Protein AF-A0A3B8JZM7-F1 (afdb_monomer)

Mean predicted aligned error: 2.98 Å

Nearest PDB structures (foldseek):
  2olw-assembly2_B  TM=9.502E-01  e=7.217E-09  Escherichia coli
  5opt-assembly1_l  TM=2.352E-01  e=1.227E+00  Trypanosoma cruzi strain CL Brener
  2ebe-assembly1_B  TM=2.467E-01  e=8.212E+00  Thermus thermophilus

Foldseek 3Di:
DKDKDKDWADADPVLQVCQQPFDDFPNDTFHGKDKDWDPDDDDDDADVVHDDDDPPIDMTIMIIGGPDDDDCVVVRSNVRSD

Sequence (82 aa):
RTYWVQVERIPDEAALNQLRKGVVIQNYYTRPAVVQLLPTEPLLPPRQPPIRFRKTVPTSWLEITLTEGRNRQVRKMTAAVG

Secondary structure (DSSP, 8-state):
-EEEEEEES---HHHHHHHHH--EETTEEPPP-EEEE-SS----PPPSSPPP--TTS-EEEEEEE-S---TTHHHHHHHHH-

Solvent-accessible surface area (backbone atoms only — not comparable to full-atom values): 5164 Å² total; per-residue (Å²): 91,78,43,82,42,82,40,75,43,76,81,50,72,68,40,45,48,39,54,25,65,28,47,74,43,95,97,38,72,45,69,61,28,53,60,44,77,48,94,58,82,74,97,67,83,86,63,84,77,68,74,95,79,54,99,89,56,59,69,35,36,31,41,40,37,38,94,71,88,59,91,63,40,73,65,46,52,50,61,66,62,96

Structure (mmCIF, N/CA/C/O backbone):
data_AF-A0A3B8JZM7-F1
#
_entry.id   AF-A0A3B8JZM7-F1
#
loop_
_atom_site.group_PDB
_atom_site.id
_atom_site.type_symbol
_atom_site.label_atom_id
_atom_site.label_alt_id
_atom_site.label_comp_id
_atom_site.label_asym_id
_atom_site.label_entity_id
_atom_site.label_seq_id
_atom_site.pdbx_PDB_ins_code
_atom_site.Cartn_x
_atom_site.Cartn_y
_atom_site.Cartn_z
_atom_site.occupancy
_atom_site.B_iso_or_equiv
_atom_site.auth_seq_id
_atom_site.auth_comp_id
_atom_site.auth_asym_id
_atom_site.auth_atom_id
_atom_site.pdbx_PDB_model_num
ATOM 1 N N . ARG A 1 1 ? -0.076 13.462 4.862 1.00 95.06 1 ARG A N 1
ATOM 2 C CA . ARG A 1 1 ? 1.261 13.210 4.268 1.00 95.06 1 ARG A CA 1
ATOM 3 C C . ARG A 1 1 ? 1.088 12.202 3.152 1.00 95.06 1 ARG A C 1
ATOM 5 O O . ARG A 1 1 ? 0.414 11.207 3.393 1.00 95.06 1 ARG A O 1
ATOM 12 N N . THR A 1 2 ? 1.674 12.461 1.989 1.00 96.75 2 THR A N 1
ATOM 13 C CA . THR A 1 2 ? 1.548 11.605 0.803 1.00 96.75 2 THR A CA 1
ATOM 14 C C . THR A 1 2 ? 2.864 10.890 0.549 1.00 96.75 2 THR A C 1
ATOM 16 O O . THR A 1 2 ? 3.934 11.482 0.685 1.00 96.75 2 THR A O 1
ATOM 19 N N . TYR A 1 3 ? 2.774 9.602 0.250 1.00 96.50 3 TYR A N 1
ATOM 20 C CA . TYR A 1 3 ? 3.901 8.708 0.052 1.00 96.50 3 TYR 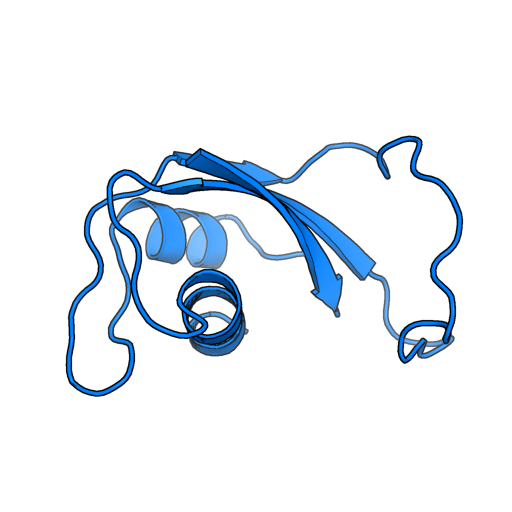A CA 1
ATOM 21 C C . TYR A 1 3 ? 3.741 7.988 -1.278 1.00 96.50 3 TYR A C 1
ATOM 23 O O . TYR A 1 3 ? 2.671 7.450 -1.549 1.00 96.50 3 TYR A O 1
ATOM 31 N N . TRP A 1 4 ? 4.817 7.913 -2.054 1.00 96.94 4 TRP A N 1
ATOM 32 C CA . TRP A 1 4 ? 4.921 6.982 -3.173 1.00 96.94 4 TRP A CA 1
ATOM 33 C C . TRP A 1 4 ? 5.686 5.745 -2.726 1.00 96.94 4 TRP A C 1
ATOM 35 O O . TRP A 1 4 ? 6.764 5.840 -2.131 1.00 96.94 4 TRP A O 1
ATOM 45 N N . VAL A 1 5 ? 5.088 4.582 -2.948 1.00 95.69 5 VAL A N 1
ATOM 46 C CA . VAL A 1 5 ? 5.522 3.318 -2.362 1.00 95.69 5 VAL A CA 1
ATOM 47 C C . VAL A 1 5 ? 5.641 2.282 -3.459 1.00 95.69 5 VAL A C 1
ATOM 49 O O . VAL A 1 5 ? 4.647 1.926 -4.080 1.00 95.69 5 VAL A O 1
ATOM 52 N N . GLN A 1 6 ? 6.848 1.764 -3.657 1.00 95.25 6 GLN A N 1
ATOM 53 C CA . GLN A 1 6 ? 7.064 0.614 -4.522 1.00 95.25 6 GLN A CA 1
ATOM 54 C C . GLN A 1 6 ? 6.801 -0.679 -3.745 1.00 95.25 6 GLN A C 1
ATOM 56 O O . GLN A 1 6 ? 7.386 -0.890 -2.675 1.00 95.25 6 GLN A O 1
ATOM 61 N N . VAL A 1 7 ? 5.934 -1.535 -4.284 1.00 94.81 7 VAL A N 1
ATOM 62 C CA . VAL A 1 7 ? 5.581 -2.851 -3.728 1.00 94.81 7 VAL A CA 1
ATOM 63 C C . VAL A 1 7 ? 5.871 -3.964 -4.738 1.00 94.81 7 VAL A C 1
ATOM 65 O O . VAL A 1 7 ? 5.870 -3.738 -5.949 1.00 94.81 7 VAL A O 1
ATOM 68 N N . GLU A 1 8 ? 6.165 -5.168 -4.239 1.00 93.88 8 GLU A N 1
ATOM 69 C CA . GLU A 1 8 ? 6.211 -6.372 -5.078 1.00 93.88 8 GLU A CA 1
ATOM 70 C C . GLU A 1 8 ? 4.765 -6.753 -5.461 1.00 93.88 8 GLU A C 1
ATOM 72 O O . GLU A 1 8 ? 3.862 -6.634 -4.638 1.00 93.88 8 GLU A O 1
ATOM 77 N N . ARG A 1 9 ? 4.560 -7.249 -6.688 1.00 92.31 9 ARG A N 1
ATOM 78 C CA . ARG A 1 9 ? 3.258 -7.570 -7.309 1.00 92.31 9 ARG A CA 1
ATOM 79 C C . ARG A 1 9 ? 2.385 -6.339 -7.593 1.00 92.31 9 ARG A C 1
ATOM 81 O O . ARG A 1 9 ? 2.733 -5.207 -7.263 1.00 92.31 9 ARG A O 1
ATOM 88 N N . ILE A 1 10 ? 1.273 -6.572 -8.290 1.00 93.44 10 ILE A N 1
ATOM 89 C CA . ILE A 1 10 ? 0.241 -5.571 -8.582 1.00 93.44 10 ILE A CA 1
ATOM 90 C C . ILE A 1 10 ? -0.933 -5.859 -7.636 1.00 93.44 10 ILE A C 1
ATOM 92 O O . ILE A 1 10 ? -1.556 -6.912 -7.791 1.00 93.44 10 ILE A O 1
ATOM 96 N N . PRO A 1 11 ? -1.208 -4.993 -6.643 1.00 95.06 11 PRO A N 1
ATOM 97 C CA . PRO A 1 11 ? -2.360 -5.145 -5.763 1.00 95.06 11 PRO A CA 1
ATOM 98 C C . PRO A 1 11 ? -3.660 -5.116 -6.560 1.00 95.06 11 PRO A C 1
ATOM 100 O O . PRO A 1 11 ? -3.826 -4.286 -7.455 1.00 95.06 11 PRO A O 1
ATOM 103 N N . ASP A 1 12 ? -4.583 -6.005 -6.212 1.00 95.75 12 ASP A N 1
ATOM 104 C CA . ASP A 1 12 ? -5.927 -5.986 -6.768 1.00 95.75 12 ASP A CA 1
ATOM 105 C C . ASP A 1 12 ? -6.807 -4.937 -6.068 1.00 95.75 12 ASP A C 1
ATOM 107 O O . ASP A 1 12 ? -6.456 -4.337 -5.046 1.00 95.75 12 ASP A O 1
ATOM 111 N N . GLU A 1 13 ? -7.993 -4.708 -6.624 1.00 96.19 13 GLU A N 1
ATOM 112 C CA . GLU A 1 13 ? -8.927 -3.718 -6.093 1.00 96.19 13 GLU A CA 1
ATOM 113 C C . GLU A 1 13 ? -9.420 -4.083 -4.678 1.00 96.19 13 GLU A C 1
ATOM 115 O O . GLU A 1 13 ? -9.758 -3.202 -3.886 1.00 96.19 13 GLU A O 1
ATOM 120 N N . ALA A 1 14 ? -9.415 -5.369 -4.310 1.00 96.69 14 ALA A N 1
ATOM 121 C CA . ALA A 1 14 ? -9.751 -5.808 -2.960 1.00 96.69 14 ALA A CA 1
ATOM 122 C C . ALA A 1 14 ? -8.686 -5.359 -1.944 1.00 96.69 14 ALA A C 1
ATOM 124 O O . ALA A 1 14 ? -9.035 -4.761 -0.921 1.00 96.69 14 ALA A O 1
ATOM 125 N N . ALA A 1 15 ? -7.402 -5.568 -2.244 1.00 96.81 15 ALA A N 1
ATOM 126 C CA . ALA A 1 15 ? -6.279 -5.117 -1.428 1.00 96.81 15 ALA A CA 1
ATOM 127 C C . ALA A 1 15 ? -6.244 -3.587 -1.314 1.00 96.81 15 ALA A C 1
ATOM 129 O O . ALA A 1 15 ? -6.103 -3.046 -0.212 1.00 96.81 15 ALA A O 1
ATOM 130 N N . LEU A 1 16 ? -6.454 -2.870 -2.425 1.00 97.50 16 LEU A N 1
ATOM 131 C CA . LEU A 1 16 ? -6.544 -1.407 -2.412 1.00 97.50 16 LEU A CA 1
ATOM 132 C C . LEU A 1 16 ? -7.687 -0.928 -1.509 1.00 97.50 16 LEU A C 1
ATOM 134 O O . LEU A 1 16 ? -7.496 -0.026 -0.693 1.00 97.50 16 LEU A O 1
ATOM 138 N N . ASN A 1 17 ? -8.860 -1.560 -1.588 1.00 97.75 17 ASN A N 1
ATOM 139 C CA . ASN A 1 17 ? -9.998 -1.204 -0.745 1.00 97.75 17 ASN A CA 1
ATOM 140 C C . ASN A 1 17 ? -9.777 -1.513 0.738 1.00 97.75 17 ASN A C 1
ATOM 142 O O . ASN A 1 17 ? -10.240 -0.739 1.579 1.00 97.75 17 ASN A O 1
ATOM 146 N N . GLN A 1 18 ? -9.048 -2.578 1.080 1.00 97.56 18 GLN A N 1
ATOM 147 C CA . GLN A 1 18 ? -8.629 -2.818 2.463 1.00 97.56 18 GLN A CA 1
ATOM 148 C C . GLN A 1 18 ? -7.732 -1.682 2.964 1.00 97.56 18 GLN A C 1
ATOM 150 O O . GLN A 1 18 ? -8.016 -1.091 4.004 1.00 97.56 18 GLN A O 1
ATOM 155 N N . LEU A 1 19 ? -6.712 -1.290 2.193 1.00 97.69 19 LEU A N 1
ATOM 156 C CA . LEU A 1 19 ? -5.839 -0.174 2.572 1.00 97.69 19 LEU A CA 1
ATOM 157 C C . LEU A 1 19 ? -6.609 1.147 2.738 1.00 97.69 19 LEU A C 1
ATOM 159 O O . LEU A 1 19 ? -6.324 1.897 3.673 1.00 97.69 19 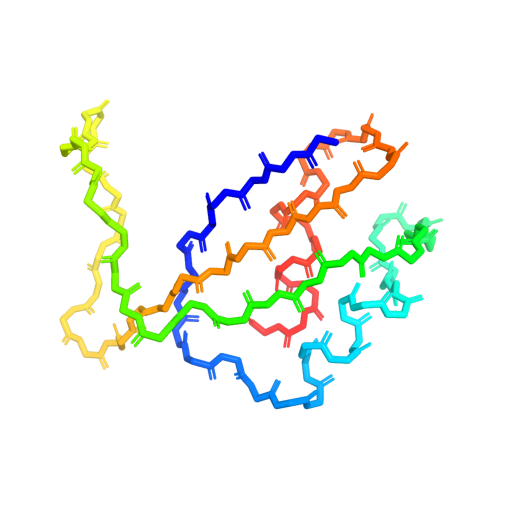LEU A O 1
ATOM 163 N N . ARG A 1 20 ? -7.598 1.423 1.873 1.00 98.31 20 ARG A N 1
ATOM 164 C CA . ARG A 1 20 ? -8.444 2.630 1.956 1.00 98.31 20 ARG A CA 1
ATOM 165 C C . ARG A 1 20 ? -9.323 2.649 3.205 1.00 98.31 20 ARG A C 1
ATOM 167 O O . ARG A 1 20 ? -9.432 3.684 3.858 1.00 98.31 20 ARG A O 1
ATOM 174 N N . LYS A 1 21 ? -9.944 1.514 3.542 1.00 97.69 21 LYS A N 1
ATOM 175 C CA . LYS A 1 21 ? -10.818 1.362 4.723 1.00 97.69 21 LYS A CA 1
ATOM 176 C C . LYS A 1 21 ? -10.042 1.293 6.039 1.00 97.69 21 LYS A C 1
ATOM 178 O O . LYS A 1 21 ? -10.613 1.556 7.097 1.00 97.69 21 LYS A O 1
ATOM 183 N N . GLY A 1 22 ? -8.762 0.951 5.961 1.00 96.94 22 GLY A N 1
ATOM 184 C CA . GLY A 1 22 ? -7.897 0.705 7.100 1.00 96.94 22 GLY A CA 1
ATOM 185 C C . GLY A 1 22 ? -7.669 -0.787 7.327 1.00 96.94 22 GLY A C 1
ATOM 186 O O . GLY A 1 22 ? -8.496 -1.632 6.996 1.00 96.94 22 GLY A O 1
ATOM 187 N N . VAL A 1 23 ? -6.508 -1.105 7.888 1.00 97.38 23 VAL A N 1
ATOM 188 C CA . VAL A 1 23 ? -6.056 -2.474 8.146 1.00 97.38 23 VAL A CA 1
ATOM 189 C C . VAL A 1 23 ? -5.518 -2.585 9.564 1.00 97.38 23 VAL A C 1
ATOM 191 O O . VAL A 1 23 ? -5.081 -1.598 10.161 1.00 97.38 23 VAL A O 1
ATOM 194 N N . VAL A 1 24 ? -5.527 -3.796 10.116 1.00 97.06 24 VAL A N 1
ATOM 195 C CA . VAL A 1 24 ? -4.921 -4.050 11.424 1.00 97.06 24 VAL A CA 1
ATOM 196 C C . VAL A 1 24 ? -3.408 -4.183 11.263 1.00 97.06 24 VAL A C 1
ATOM 198 O O . VAL A 1 24 ? -2.916 -5.085 10.592 1.00 97.06 24 VAL A O 1
ATOM 201 N N . ILE A 1 25 ? -2.658 -3.304 11.924 1.00 96.06 25 ILE A N 1
ATOM 202 C CA . ILE A 1 25 ? -1.202 -3.372 12.056 1.00 96.06 25 ILE A CA 1
ATOM 203 C C . ILE A 1 25 ? -0.834 -3.348 13.539 1.00 96.06 25 ILE A C 1
ATOM 205 O O . ILE A 1 25 ? -1.190 -2.415 14.246 1.00 96.06 25 ILE A O 1
ATOM 209 N N . GLN A 1 26 ? -0.101 -4.350 14.035 1.00 91.81 26 GLN A N 1
ATOM 210 C CA . GLN A 1 26 ? 0.395 -4.385 15.427 1.00 91.81 26 GLN A CA 1
ATOM 211 C C . GLN A 1 26 ? -0.662 -3.976 16.476 1.00 91.81 26 GLN A C 1
ATOM 213 O O . GLN A 1 26 ? -0.455 -3.034 17.241 1.00 91.81 26 GLN A O 1
ATOM 218 N N . ASN A 1 27 ? -1.811 -4.659 16.473 1.00 92.44 27 ASN A N 1
ATOM 219 C CA . ASN A 1 27 ? -2.947 -4.403 17.373 1.00 92.44 27 ASN A CA 1
ATOM 220 C C . ASN A 1 27 ? -3.570 -3.004 17.248 1.00 92.44 27 ASN A C 1
ATOM 222 O O . ASN A 1 27 ? -4.232 -2.522 18.164 1.00 92.44 27 ASN A O 1
ATOM 226 N N . TYR A 1 28 ? -3.370 -2.340 16.114 1.00 95.56 28 TYR A N 1
ATOM 227 C CA . TYR A 1 28 ? -3.976 -1.058 15.810 1.00 95.56 28 TYR A CA 1
ATOM 228 C C . TYR A 1 28 ? -4.690 -1.109 14.468 1.00 95.56 28 TYR A C 1
ATOM 230 O O . TYR A 1 28 ? -4.088 -1.474 13.463 1.00 95.56 28 TYR A O 1
ATOM 238 N N . TYR A 1 29 ? -5.953 -0.699 14.445 1.00 97.38 29 TYR A N 1
ATOM 239 C CA . TYR A 1 29 ? -6.677 -0.491 13.199 1.00 97.38 29 TYR A CA 1
ATOM 240 C C . TYR A 1 29 ? -6.341 0.896 12.648 1.00 97.38 29 TYR A C 1
ATOM 242 O O . TYR A 1 29 ? -6.589 1.901 13.319 1.00 97.38 29 TYR A O 1
ATOM 250 N N . THR A 1 30 ? -5.739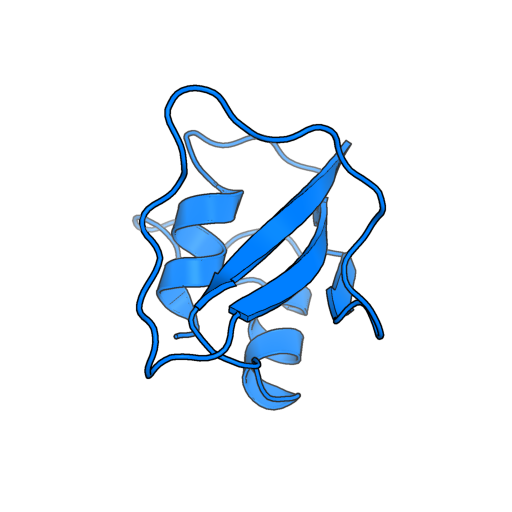 0.957 11.459 1.00 97.62 30 THR A N 1
ATOM 251 C CA . THR A 1 30 ? -5.357 2.237 10.853 1.00 97.62 30 THR A CA 1
ATOM 252 C C . THR A 1 30 ? -6.572 3.071 10.496 1.00 97.62 30 THR A C 1
ATOM 254 O O . THR A 1 30 ? -7.619 2.543 10.122 1.00 97.62 30 THR A O 1
ATOM 257 N N . ARG A 1 31 ? -6.418 4.393 10.539 1.00 97.50 31 ARG A N 1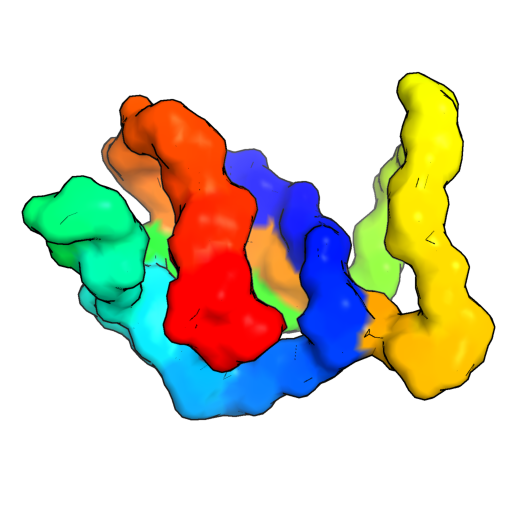
ATOM 258 C CA . ARG A 1 31 ? -7.444 5.295 10.012 1.00 97.50 31 ARG A CA 1
ATOM 259 C C . ARG A 1 31 ? -7.614 5.091 8.500 1.00 97.50 31 ARG A C 1
ATOM 261 O O . ARG A 1 31 ? -6.661 4.659 7.842 1.00 97.50 31 ARG A O 1
ATOM 268 N N . PRO A 1 32 ? -8.790 5.433 7.945 1.00 97.62 32 PRO A N 1
ATOM 269 C CA . PRO A 1 32 ? -8.979 5.469 6.505 1.00 97.62 32 PRO A CA 1
ATOM 270 C C . PRO A 1 32 ? -7.899 6.307 5.816 1.00 97.62 32 PRO A C 1
ATOM 272 O O . PRO A 1 32 ? -7.475 7.350 6.327 1.00 97.62 32 PRO A O 1
ATOM 275 N N . ALA A 1 33 ? -7.464 5.837 4.655 1.00 97.62 33 ALA A N 1
ATOM 276 C CA . ALA A 1 33 ? -6.395 6.435 3.869 1.00 97.62 33 ALA A CA 1
ATOM 277 C C . ALA A 1 33 ? -6.837 6.607 2.415 1.00 97.62 33 ALA A C 1
ATOM 279 O O . ALA A 1 33 ? -7.653 5.841 1.904 1.00 97.62 33 ALA A O 1
ATOM 280 N N . VAL A 1 34 ? -6.262 7.586 1.719 1.00 98.25 34 VAL A N 1
ATOM 281 C CA . VAL A 1 34 ? -6.411 7.658 0.259 1.00 98.25 34 VAL A CA 1
ATOM 282 C C . VAL A 1 34 ? -5.309 6.808 -0.347 1.00 98.25 34 VAL A C 1
ATOM 284 O O . VAL A 1 34 ? -4.134 7.043 -0.067 1.00 98.25 34 VAL A O 1
ATOM 287 N N . VAL A 1 35 ? -5.695 5.808 -1.137 1.00 98.00 35 VAL A N 1
ATOM 288 C CA . VAL A 1 35 ? -4.765 4.859 -1.754 1.00 98.00 35 VAL A CA 1
ATOM 289 C C . VAL A 1 35 ? -5.109 4.685 -3.221 1.00 98.00 35 VAL A C 1
ATOM 291 O O . VAL A 1 35 ? -6.250 4.352 -3.558 1.00 98.00 35 VAL A O 1
ATOM 294 N N . GLN A 1 36 ? -4.118 4.894 -4.079 1.00 96.94 36 GLN A N 1
ATOM 295 C CA . GLN A 1 36 ? -4.242 4.755 -5.524 1.00 96.94 36 GLN A CA 1
ATOM 296 C C . GLN A 1 36 ? -3.071 3.951 -6.082 1.00 96.94 36 GLN A C 1
ATOM 298 O O . GLN A 1 36 ? -1.929 4.131 -5.662 1.00 96.94 36 GLN A O 1
ATOM 303 N N . LEU A 1 37 ? -3.370 3.067 -7.031 1.00 97.19 37 LEU A N 1
ATOM 304 C CA . LEU A 1 37 ? -2.360 2.432 -7.866 1.00 97.19 37 LEU A CA 1
ATOM 305 C C . LEU A 1 37 ? -1.950 3.428 -8.949 1.00 97.19 37 LEU A C 1
ATOM 307 O O . LEU A 1 37 ? -2.806 3.931 -9.677 1.00 97.19 37 LEU A O 1
ATOM 311 N N . LEU A 1 38 ? -0.656 3.723 -9.047 1.00 96.12 38 LEU A N 1
ATOM 312 C CA . LEU A 1 38 ? -0.146 4.565 -10.117 1.00 96.12 38 LEU A CA 1
ATOM 313 C C . LEU A 1 38 ? -0.132 3.769 -11.431 1.00 96.12 38 LEU A C 1
ATOM 315 O O . LEU A 1 38 ? 0.317 2.619 -11.437 1.00 96.12 38 LEU A O 1
ATOM 319 N N . PRO A 1 39 ? -0.594 4.363 -12.546 1.00 93.06 39 PRO A N 1
ATOM 320 C CA . PRO A 1 39 ? -0.659 3.675 -13.836 1.00 93.06 39 PRO A CA 1
ATOM 321 C C . PRO A 1 39 ? 0.730 3.369 -14.406 1.00 93.06 39 PRO A C 1
ATOM 323 O O . PRO A 1 39 ? 0.890 2.435 -15.188 1.00 93.06 39 PRO A O 1
ATOM 326 N N . THR A 1 40 ? 1.737 4.150 -14.015 1.00 92.69 40 THR A N 1
ATOM 327 C CA . THR A 1 40 ? 3.125 4.017 -14.455 1.00 92.69 40 THR A CA 1
ATOM 328 C C . THR A 1 40 ? 4.078 4.258 -13.292 1.00 92.69 40 THR A C 1
ATOM 330 O O . THR A 1 40 ? 3.726 4.889 -12.294 1.00 92.69 40 THR A O 1
ATOM 333 N N . GLU A 1 41 ? 5.312 3.781 -13.433 1.00 92.38 41 GLU A N 1
ATOM 334 C CA . GLU A 1 41 ? 6.390 4.104 -12.502 1.00 92.38 41 GLU A CA 1
ATOM 335 C C . GLU A 1 41 ? 6.657 5.624 -12.489 1.00 92.38 41 GLU A C 1
ATOM 337 O O . GLU A 1 41 ? 6.783 6.230 -13.557 1.00 92.38 41 GLU A O 1
ATOM 342 N N . PRO A 1 42 ? 6.707 6.267 -11.307 1.00 93.75 42 PRO A N 1
ATOM 343 C CA . PRO A 1 42 ? 7.021 7.682 -11.200 1.00 93.75 42 PRO A CA 1
ATOM 344 C C . PRO A 1 42 ? 8.487 7.946 -11.553 1.00 93.75 42 PRO A C 1
ATOM 346 O O . PRO A 1 42 ? 9.375 7.140 -11.275 1.00 93.75 42 PRO A O 1
ATOM 349 N N . LEU A 1 43 ? 8.757 9.128 -12.108 1.00 93.94 43 LEU A N 1
ATOM 350 C CA . LEU A 1 43 ? 10.116 9.567 -12.406 1.00 93.94 43 LEU A CA 1
ATOM 351 C C . LEU A 1 43 ? 10.841 9.946 -11.106 1.00 93.94 43 LEU A C 1
ATOM 353 O O . LEU A 1 43 ? 10.694 11.057 -10.597 1.00 93.94 43 LEU A O 1
ATOM 357 N N . LEU A 1 44 ? 11.616 9.009 -10.563 1.00 91.25 44 LEU A N 1
ATOM 358 C CA . LEU A 1 44 ? 12.385 9.183 -9.333 1.00 91.25 44 LEU A CA 1
ATOM 359 C C . LEU A 1 44 ? 13.877 8.922 -9.568 1.00 91.25 44 LEU A C 1
ATOM 361 O O . LEU A 1 44 ? 14.234 8.076 -10.391 1.00 91.25 44 LEU A O 1
ATOM 365 N N . PRO A 1 45 ? 14.770 9.608 -8.830 1.00 92.38 45 PRO A N 1
ATOM 366 C CA . PRO A 1 45 ? 16.190 9.295 -8.876 1.00 92.38 45 PRO A CA 1
ATOM 367 C C . PRO A 1 45 ? 16.448 7.869 -8.356 1.00 92.38 45 PRO A C 1
ATOM 369 O O . PRO A 1 45 ? 15.743 7.394 -7.456 1.00 92.38 45 PRO A O 1
ATOM 372 N N . PRO A 1 46 ? 17.480 7.180 -8.873 1.00 89.75 46 PRO A N 1
ATOM 373 C CA . PRO A 1 46 ? 17.813 5.835 -8.429 1.00 89.75 46 PRO A CA 1
ATOM 374 C C . PRO A 1 46 ? 18.233 5.830 -6.955 1.00 89.75 46 PRO A C 1
ATOM 376 O O . PRO A 1 46 ? 18.923 6.727 -6.468 1.00 89.75 46 PRO A O 1
ATOM 379 N N . ARG A 1 47 ? 17.841 4.780 -6.230 1.00 92.19 47 ARG A N 1
ATOM 380 C CA . ARG A 1 47 ? 18.210 4.602 -4.820 1.00 92.19 47 ARG A CA 1
ATOM 381 C C . ARG A 1 47 ? 19.647 4.102 -4.661 1.00 92.19 47 ARG A C 1
ATOM 383 O O . ARG A 1 47 ? 20.058 3.170 -5.347 1.00 92.19 47 ARG A O 1
ATOM 390 N N . GLN A 1 48 ? 20.346 4.620 -3.649 1.00 91.06 48 GLN A N 1
ATOM 391 C CA . GLN A 1 48 ? 21.600 4.064 -3.128 1.00 91.06 48 GLN A CA 1
ATOM 392 C C . GLN A 1 48 ? 21.466 3.788 -1.614 1.00 91.06 48 GLN A C 1
ATOM 394 O O . GLN A 1 48 ? 21.152 4.711 -0.863 1.00 91.06 48 GLN A O 1
ATOM 399 N N . PRO A 1 49 ? 21.657 2.540 -1.136 1.00 90.69 49 PRO A N 1
ATOM 400 C CA . PRO A 1 49 ? 21.830 1.315 -1.918 1.00 90.69 49 PRO A CA 1
ATOM 401 C C . PRO A 1 49 ? 20.545 0.933 -2.681 1.00 90.69 49 PRO A C 1
ATOM 403 O O . PRO A 1 49 ? 19.440 1.324 -2.262 1.00 90.69 49 PRO A O 1
ATOM 406 N N . PRO A 1 50 ? 20.676 0.161 -3.778 1.00 89.25 50 PRO A N 1
ATOM 407 C CA . PRO A 1 50 ? 19.535 -0.290 -4.561 1.00 89.25 50 PRO A CA 1
ATOM 408 C C . PRO A 1 50 ? 18.560 -1.093 -3.699 1.00 8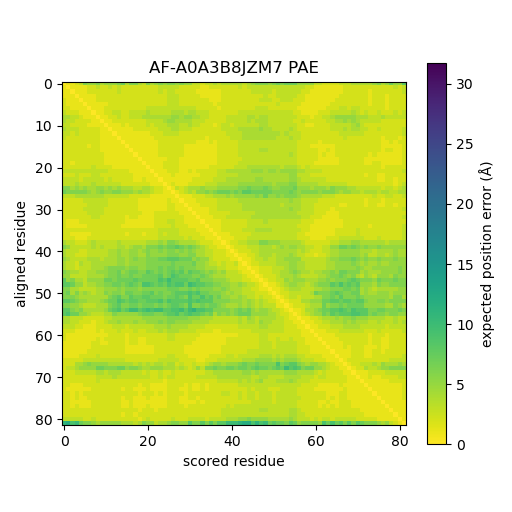9.25 50 PRO A C 1
ATOM 410 O O . PRO A 1 50 ? 18.922 -1.706 -2.690 1.00 89.25 50 PRO A O 1
ATOM 413 N N . ILE A 1 51 ? 17.291 -1.067 -4.091 1.00 87.94 51 ILE A N 1
ATOM 414 C CA . ILE A 1 51 ? 16.274 -1.915 -3.472 1.00 87.94 51 ILE A CA 1
ATOM 415 C C . ILE A 1 51 ? 16.462 -3.372 -3.901 1.00 87.94 51 ILE A C 1
ATOM 417 O O . ILE A 1 51 ? 17.060 -3.664 -4.936 1.00 87.94 51 ILE A O 1
ATOM 421 N N . ARG A 1 52 ? 15.918 -4.302 -3.112 1.00 87.44 52 ARG A N 1
ATOM 422 C CA . ARG A 1 52 ? 15.831 -5.702 -3.528 1.00 87.44 52 ARG A CA 1
ATOM 423 C C . ARG A 1 52 ? 14.918 -5.784 -4.755 1.00 87.44 52 ARG A C 1
ATOM 425 O O . ARG A 1 52 ? 13.763 -5.386 -4.676 1.00 87.44 52 ARG A O 1
ATOM 432 N N . PHE A 1 53 ? 15.442 -6.328 -5.847 1.00 85.69 53 PHE A N 1
ATOM 433 C CA . PHE A 1 53 ? 14.715 -6.554 -7.092 1.00 85.69 53 PHE A CA 1
ATOM 434 C C . PHE A 1 53 ? 14.735 -8.044 -7.439 1.00 85.69 53 PHE A C 1
ATOM 436 O O . PHE A 1 53 ? 15.774 -8.701 -7.323 1.00 85.69 53 PHE A O 1
ATOM 443 N N . ARG A 1 54 ? 13.591 -8.581 -7.869 1.00 89.69 54 ARG A N 1
ATOM 444 C CA . ARG A 1 54 ? 13.462 -9.964 -8.340 1.00 89.69 54 ARG A CA 1
ATOM 445 C C . ARG A 1 54 ? 13.025 -9.940 -9.800 1.00 89.69 54 ARG A C 1
ATOM 447 O O . ARG A 1 54 ? 11.925 -9.496 -10.090 1.00 89.69 54 ARG A O 1
ATOM 454 N N . LYS A 1 55 ? 13.849 -10.488 -10.701 1.00 87.38 55 LYS A N 1
ATOM 455 C CA . LYS A 1 55 ? 13.573 -10.511 -12.155 1.00 87.38 55 LYS A CA 1
ATOM 456 C C . LYS A 1 55 ? 12.210 -11.110 -12.523 1.00 87.38 55 LYS A C 1
ATOM 458 O O . LYS A 1 55 ? 11.644 -10.739 -13.538 1.00 87.38 55 LYS A O 1
ATOM 463 N N . THR A 1 56 ? 11.713 -12.050 -11.723 1.00 92.75 56 THR A N 1
ATOM 464 C CA . THR A 1 56 ? 10.473 -12.794 -11.985 1.00 92.75 56 THR A CA 1
ATOM 465 C C . THR A 1 56 ? 9.238 -12.204 -11.309 1.00 92.75 56 THR A C 1
ATOM 467 O O . THR A 1 56 ? 8.139 -12.695 -11.548 1.00 92.75 56 THR A O 1
ATOM 470 N N . VAL A 1 57 ? 9.388 -11.186 -10.453 1.00 91.38 57 VAL A N 1
ATOM 471 C CA . VAL A 1 57 ? 8.266 -10.593 -9.716 1.00 91.38 57 VAL A CA 1
ATOM 472 C C . VAL A 1 57 ? 8.088 -9.152 -10.183 1.00 91.38 57 VAL A C 1
ATOM 474 O O . VAL A 1 57 ? 8.996 -8.346 -9.970 1.00 91.38 57 VAL A O 1
ATOM 477 N N . PRO A 1 58 ? 6.947 -8.803 -10.808 1.00 92.56 58 PRO A N 1
ATOM 478 C CA . PRO A 1 58 ? 6.692 -7.423 -11.198 1.00 92.56 58 PRO A CA 1
ATOM 479 C C . PRO A 1 58 ? 6.585 -6.540 -9.952 1.00 92.56 58 PRO A C 1
ATOM 481 O O . PRO A 1 58 ? 6.197 -7.011 -8.883 1.00 92.56 58 PRO A O 1
ATOM 484 N N . THR A 1 59 ? 6.898 -5.256 -10.090 1.00 94.31 59 THR A N 1
ATOM 485 C CA . THR A 1 59 ? 6.657 -4.251 -9.047 1.00 94.31 59 THR A CA 1
ATOM 486 C C . THR A 1 59 ? 5.603 -3.261 -9.505 1.00 94.31 59 THR A C 1
ATOM 488 O O . THR A 1 59 ? 5.484 -2.995 -10.699 1.00 94.31 59 THR A O 1
ATOM 491 N N . SER A 1 60 ? 4.886 -2.675 -8.557 1.00 95.19 60 SER A N 1
ATOM 492 C CA . SER A 1 60 ? 3.952 -1.583 -8.812 1.00 95.19 60 SER A CA 1
ATOM 493 C C . SER A 1 60 ? 4.164 -0.442 -7.825 1.00 95.19 60 SER A C 1
ATOM 495 O O . SER A 1 60 ? 4.853 -0.591 -6.811 1.00 95.19 60 SER A O 1
ATOM 497 N N . TRP A 1 61 ? 3.594 0.713 -8.150 1.00 96.94 61 TRP A N 1
ATOM 498 C CA . TRP A 1 61 ? 3.711 1.918 -7.350 1.00 96.94 61 TRP A CA 1
ATOM 499 C C . TRP A 1 61 ? 2.352 2.339 -6.807 1.00 96.94 61 TRP A C 1
ATOM 501 O O . TRP A 1 61 ? 1.380 2.443 -7.548 1.00 96.94 61 TRP A O 1
ATOM 511 N N . LEU A 1 62 ? 2.301 2.603 -5.507 1.00 97.44 62 LEU A N 1
ATOM 512 C CA . LEU A 1 62 ? 1.123 3.108 -4.818 1.00 97.44 62 LEU A CA 1
ATOM 513 C C . LEU A 1 62 ? 1.361 4.540 -4.362 1.00 97.44 62 LEU A C 1
ATOM 515 O O . LEU A 1 62 ? 2.400 4.843 -3.774 1.00 97.44 62 LEU A O 1
ATOM 519 N N . GLU A 1 63 ? 0.363 5.391 -4.545 1.00 98.00 63 GLU A N 1
ATOM 520 C CA . GLU A 1 63 ? 0.245 6.641 -3.812 1.00 98.00 63 GLU A CA 1
ATOM 521 C C . GLU A 1 63 ? -0.618 6.418 -2.570 1.00 98.00 63 GLU A C 1
ATOM 523 O O . GLU A 1 63 ? -1.756 5.959 -2.661 1.00 98.00 63 GLU A O 1
ATOM 528 N N . ILE A 1 64 ? -0.067 6.735 -1.397 1.00 97.94 64 ILE A N 1
ATOM 529 C CA . ILE A 1 64 ? -0.737 6.579 -0.106 1.00 97.94 64 ILE A CA 1
ATOM 530 C C . ILE A 1 64 ? -0.709 7.909 0.633 1.00 97.94 64 ILE A C 1
ATOM 532 O O . ILE A 1 64 ? 0.354 8.391 1.030 1.00 97.94 64 ILE A O 1
ATOM 536 N N . THR A 1 65 ? -1.885 8.472 0.891 1.00 98.25 65 THR A N 1
ATOM 537 C CA . THR A 1 65 ? -2.042 9.664 1.725 1.00 98.25 65 THR A CA 1
ATOM 538 C C . THR A 1 65 ? -2.597 9.285 3.092 1.00 98.25 65 THR A C 1
ATOM 540 O O . THR A 1 65 ? -3.717 8.790 3.213 1.00 98.2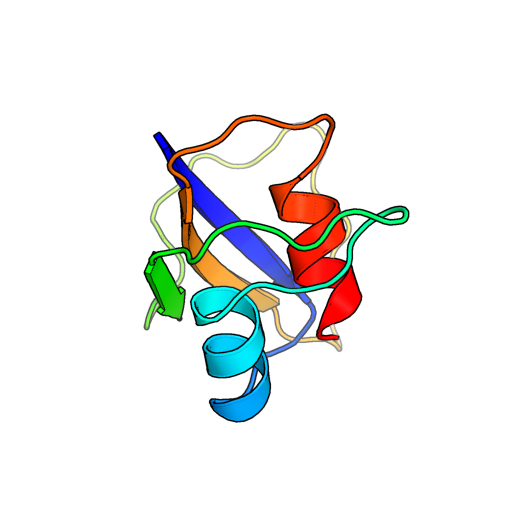5 65 THR A O 1
ATOM 543 N N . LEU A 1 66 ? -1.802 9.548 4.133 1.00 96.88 66 LEU A N 1
ATOM 544 C CA . LEU A 1 66 ? -2.139 9.291 5.534 1.00 96.88 66 LEU A CA 1
ATOM 545 C C . LEU A 1 66 ? -2.383 10.593 6.304 1.00 96.88 66 LEU A C 1
ATOM 547 O O . LEU A 1 66 ? -1.662 11.583 6.131 1.00 96.88 66 LEU A O 1
ATOM 551 N N . THR A 1 67 ? -3.357 10.556 7.211 1.00 96.56 67 THR A N 1
ATOM 552 C CA . THR A 1 67 ? -3.659 11.618 8.193 1.00 96.56 67 THR A CA 1
ATOM 553 C C . THR A 1 67 ? -3.042 11.347 9.567 1.00 96.56 67 THR A C 1
ATOM 555 O O . THR A 1 67 ? -3.162 12.156 10.483 1.00 96.56 6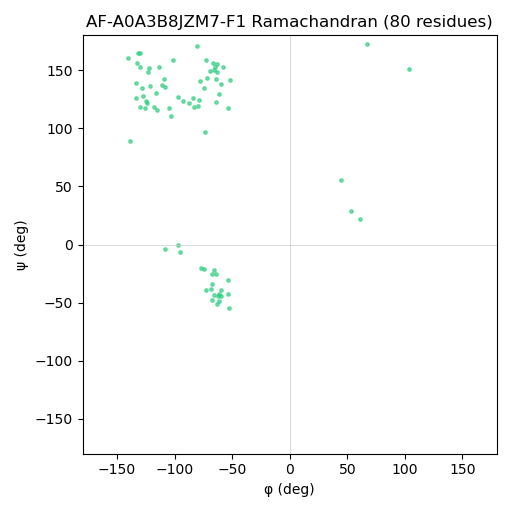7 THR A O 1
ATOM 558 N N . GLU A 1 68 ? -2.345 10.222 9.709 1.00 94.88 68 GLU A N 1
ATOM 559 C CA . GLU A 1 68 ? -1.655 9.795 10.920 1.00 94.88 68 GLU A CA 1
ATOM 560 C C . GLU A 1 68 ? -0.209 9.384 10.622 1.00 94.88 68 GLU A C 1
ATOM 562 O O . GLU A 1 68 ? 0.189 9.209 9.467 1.00 94.88 68 GLU A O 1
ATOM 567 N N . GLY A 1 69 ? 0.603 9.277 11.674 1.00 93.75 69 GLY A N 1
ATOM 568 C CA . GLY A 1 69 ? 2.020 8.949 11.560 1.00 93.75 69 GLY A CA 1
ATOM 569 C C . GLY A 1 69 ? 2.467 7.974 12.637 1.00 93.75 69 GLY A C 1
ATOM 570 O O . GLY A 1 69 ? 2.940 8.394 13.689 1.00 93.75 69 GLY 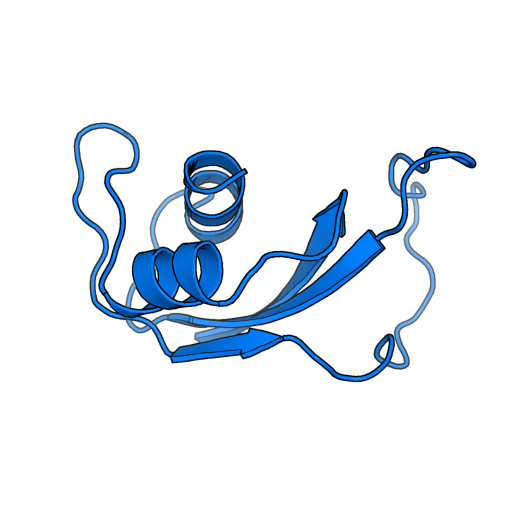A O 1
ATOM 571 N N . ARG A 1 70 ? 2.358 6.669 12.365 1.00 94.81 70 ARG A N 1
ATOM 572 C CA . ARG A 1 70 ? 2.885 5.606 13.238 1.00 94.81 70 ARG A CA 1
ATOM 573 C C . ARG A 1 70 ? 4.203 5.027 12.724 1.00 94.81 70 ARG A C 1
ATOM 575 O O . ARG A 1 70 ? 4.528 5.094 11.536 1.00 94.81 70 ARG A O 1
ATOM 582 N N . ASN A 1 71 ? 4.970 4.407 13.626 1.00 96.81 71 ASN A N 1
ATOM 583 C CA . ASN A 1 71 ? 6.249 3.776 13.295 1.00 96.81 71 ASN A CA 1
ATOM 584 C C . ASN A 1 71 ? 6.081 2.776 12.137 1.00 96.81 71 ASN A C 1
ATOM 586 O O . ASN A 1 71 ? 5.367 1.779 12.267 1.00 96.81 71 ASN A O 1
ATOM 590 N N . ARG A 1 72 ? 6.763 3.038 11.013 1.00 96.19 72 ARG A N 1
ATOM 591 C CA . ARG A 1 72 ? 6.766 2.189 9.806 1.00 96.19 72 ARG A CA 1
ATOM 592 C C . ARG A 1 72 ? 5.364 1.862 9.268 1.00 96.19 72 ARG A C 1
ATOM 594 O O . ARG A 1 72 ? 5.188 0.817 8.648 1.00 96.19 72 ARG A O 1
ATOM 601 N N . GLN A 1 73 ? 4.387 2.741 9.489 1.00 97.44 73 GLN A N 1
ATOM 602 C CA . GLN A 1 73 ? 2.979 2.493 9.177 1.00 97.44 73 GLN A CA 1
ATOM 603 C C . GLN A 1 73 ? 2.747 2.041 7.733 1.00 97.44 73 GLN A C 1
ATOM 605 O O . GLN A 1 73 ? 2.234 0.951 7.525 1.00 97.44 73 GLN A O 1
ATOM 610 N N . VAL A 1 74 ? 3.217 2.814 6.750 1.00 97.31 74 VAL A N 1
ATOM 611 C CA . VAL A 1 74 ? 3.075 2.503 5.315 1.00 97.31 74 VAL A CA 1
ATOM 612 C C . VAL A 1 74 ? 3.604 1.105 4.968 1.00 97.31 74 VAL A C 1
ATOM 614 O O . VAL A 1 74 ? 2.956 0.345 4.252 1.00 97.31 74 VAL A O 1
ATOM 617 N N . ARG A 1 75 ? 4.765 0.731 5.524 1.00 96.25 75 ARG A N 1
ATOM 618 C CA . ARG A 1 75 ? 5.376 -0.590 5.305 1.00 96.25 75 ARG A CA 1
ATOM 619 C C . ARG A 1 75 ? 4.569 -1.720 5.941 1.00 96.25 75 ARG A C 1
ATOM 621 O O . ARG A 1 75 ? 4.498 -2.799 5.376 1.00 96.25 75 ARG A O 1
ATOM 628 N N . LYS A 1 76 ? 3.999 -1.490 7.127 1.00 97.12 76 LYS A N 1
ATOM 629 C CA . LYS A 1 76 ? 3.168 -2.483 7.824 1.00 97.12 76 LYS A CA 1
ATOM 630 C C . LYS A 1 76 ? 1.809 -2.650 7.144 1.00 97.12 76 LYS A C 1
ATOM 632 O O . LYS A 1 76 ? 1.342 -3.771 7.040 1.00 97.12 76 LYS A O 1
ATOM 637 N N . MET A 1 77 ? 1.211 -1.556 6.667 1.00 97.44 77 MET A N 1
ATOM 638 C CA . MET A 1 77 ? -0.066 -1.578 5.949 1.00 97.44 77 MET A CA 1
ATOM 639 C C . MET A 1 77 ? 0.040 -2.365 4.644 1.00 97.44 77 MET A C 1
ATOM 641 O O . MET A 1 77 ? -0.747 -3.271 4.420 1.00 97.44 77 MET A O 1
ATOM 645 N N . THR A 1 78 ? 1.038 -2.054 3.812 1.00 96.62 78 THR A N 1
ATOM 646 C CA . THR A 1 78 ? 1.254 -2.755 2.533 1.00 96.62 78 THR A CA 1
ATOM 647 C C . THR A 1 78 ? 1.527 -4.245 2.736 1.00 96.62 78 THR A C 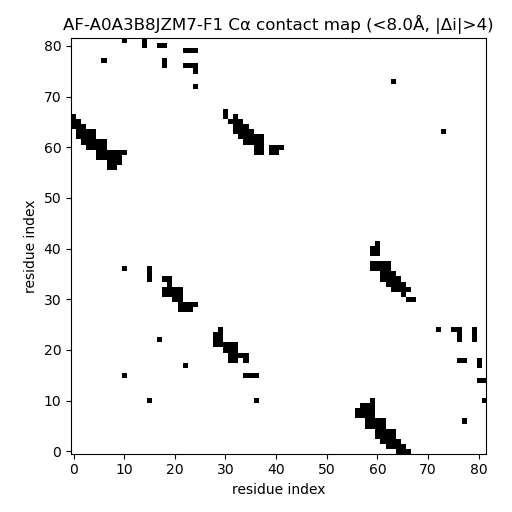1
ATOM 649 O O . THR A 1 78 ? 0.897 -5.063 2.085 1.00 96.62 78 THR A O 1
ATOM 652 N N . ALA A 1 79 ? 2.351 -4.617 3.721 1.00 95.19 79 ALA A N 1
ATOM 653 C CA . ALA A 1 79 ? 2.589 -6.025 4.053 1.00 95.19 79 ALA A CA 1
ATOM 654 C C . ALA A 1 79 ? 1.351 -6.770 4.598 1.00 95.19 79 ALA A C 1
ATOM 656 O O . ALA A 1 79 ? 1.321 -7.995 4.556 1.00 95.19 79 ALA A O 1
ATOM 657 N N . ALA A 1 80 ? 0.353 -6.063 5.138 1.00 95.12 80 ALA A N 1
ATOM 658 C CA . ALA A 1 80 ? -0.858 -6.682 5.678 1.00 95.12 80 ALA A CA 1
ATOM 659 C C . ALA A 1 80 ? -1.846 -7.129 4.588 1.00 95.12 80 ALA A C 1
ATOM 661 O O . ALA A 1 80 ? -2.701 -7.963 4.869 1.00 95.12 80 ALA A O 1
ATOM 662 N N . VAL A 1 81 ? -1.738 -6.581 3.371 1.00 93.62 81 VAL A N 1
ATOM 663 C CA . VAL A 1 81 ? -2.662 -6.868 2.259 1.00 93.62 81 VAL A CA 1
ATOM 664 C C . VAL A 1 81 ? -2.055 -7.728 1.146 1.00 93.62 81 VAL A C 1
ATOM 666 O O . VAL A 1 81 ? -2.782 -8.103 0.229 1.00 93.62 81 VAL A O 1
ATOM 669 N N . GLY A 1 82 ? -0.761 -8.065 1.221 1.00 82.31 82 GLY A N 1
ATOM 670 C CA . GLY A 1 82 ? -0.089 -8.948 0.258 1.00 82.31 82 GLY A CA 1
ATOM 671 C C . GLY A 1 82 ? 1.325 -8.524 -0.092 1.00 82.31 82 GLY A C 1
ATOM 672 O O . GLY A 1 82 ? 1.483 -7.417 -0.646 1.00 82.31 82 GLY A O 1
#

Radius of gyration: 12.85 Å; Cα contacts (8 Å, |Δi|>4): 113; chains: 1; bounding box: 33×26×32 Å

pLDDT: mean 94.79, std 3.22, range [82.31, 98.31]